Protein AF-A0A7L0S8V2-F1 (afdb_monomer_lite)

Organism: Glaucidium brasilianum (NCBI:txid78217)

Sequence (163 aa):
GPGVMGCTEARRRCDWDSRCSLALNRYMTYCGKLFNGLRCTPECRAVIEDMLAVPKAVLLNDCVCDGLERPICESVKENMARLCFGADMGGNGAGSSGGSDGGLEEYYDEDYEEEPSQKGRDDAEDNAGSEPGFPVQADSAGRPAAAAWALLASILLALLPRL

InterPro domains:
  IPR016017 GDNF/GAS1 [PF02351] (7-81)
  IPR016017 GDNF/GAS1 [SM00907] (7-84)
  IPR039596 Growth arrest-specific protein 1 [PTHR16840] (3-161)

Foldseek 3Di:
DPDFAELVVLVVQLCVDPQSVVLVVQLVVQCVCLLVLNACDPSNLVSVVSLCVPVSSVSNLRGQYDDPCSVSSVSSNVSCCCHVPVCVVDDDPDDDDDDDDDDDDDDDDDDDDDDDDDDDDDDDDDDPDDDDDDDPDDDDDDDPDDDPDDDDDDPPPPPDDDD

Radius of gyration: 32.3 Å; chains: 1; bounding box: 62×57×112 Å

pLDDT: mean 75.12, std 20.96, range [38.31, 98.19]

Secondary structure (DSSP, 8-state):
-PPPPBHHHHHHHHHTSHHHHHHHHHHHHH-HHHHTTS---HHHHHHHHHHHTSHHHHHHHHPBP-STTHHHHHHHHHHHIIIIITTTTS------------------------------------------PPP------PPP------------SS-----

Structure (mmCIF, N/CA/C/O backbone):
data_AF-A0A7L0S8V2-F1
#
_entry.id   AF-A0A7L0S8V2-F1
#
loop_
_atom_site.group_PDB
_atom_site.id
_atom_site.type_symbol
_atom_site.label_atom_id
_atom_site.label_alt_id
_atom_site.label_comp_id
_atom_site.label_asym_id
_atom_site.label_entity_id
_atom_site.label_seq_id
_atom_site.pdbx_PDB_ins_code
_atom_site.Cartn_x
_atom_site.Cartn_y
_atom_site.Cartn_z
_atom_site.occupancy
_atom_site.B_iso_or_equiv
_atom_site.auth_seq_id
_atom_site.auth_comp_id
_atom_site.auth_asym_id
_atom_site.auth_atom_id
_atom_site.pdbx_PDB_model_num
ATOM 1 N N . GLY A 1 1 ? 14.929 -21.955 -8.075 1.00 38.31 1 GLY A N 1
ATOM 2 C CA . GLY A 1 1 ? 13.560 -21.403 -8.040 1.00 38.31 1 GLY A CA 1
ATOM 3 C C . GLY A 1 1 ? 13.642 -19.895 -8.154 1.00 38.31 1 GLY A C 1
ATOM 4 O O . GLY A 1 1 ? 14.701 -19.366 -7.827 1.00 38.31 1 GLY A O 1
ATOM 5 N N . PRO A 1 2 ? 12.603 -19.201 -8.643 1.00 53.84 2 PRO A N 1
ATOM 6 C CA . PRO A 1 2 ? 12.598 -17.745 -8.599 1.00 53.84 2 PRO A CA 1
ATOM 7 C C . PRO A 1 2 ? 12.676 -17.326 -7.127 1.00 53.84 2 PRO A C 1
ATOM 9 O O . PRO A 1 2 ? 11.939 -17.851 -6.294 1.00 53.84 2 PRO A O 1
ATOM 12 N N . GLY A 1 3 ? 13.642 -16.472 -6.793 1.00 64.56 3 GLY A N 1
ATOM 13 C CA . GLY A 1 3 ? 13.795 -15.961 -5.434 1.00 64.56 3 GLY A CA 1
ATOM 14 C C . GLY A 1 3 ? 12.539 -15.203 -5.013 1.00 64.56 3 GLY A C 1
ATOM 15 O O . GLY A 1 3 ? 11.949 -14.485 -5.822 1.00 64.56 3 GLY A O 1
ATOM 16 N N . VAL A 1 4 ? 12.127 -15.377 -3.758 1.00 83.38 4 VAL A N 1
ATOM 17 C CA . VAL A 1 4 ? 11.062 -14.568 -3.153 1.00 83.38 4 VAL A CA 1
ATOM 18 C C . VAL A 1 4 ? 11.439 -13.085 -3.251 1.00 83.38 4 VAL A C 1
ATOM 20 O O . VAL A 1 4 ? 12.581 -12.711 -2.983 1.00 83.38 4 VAL A O 1
ATOM 23 N N . MET A 1 5 ? 10.512 -12.240 -3.706 1.00 92.88 5 MET A N 1
ATOM 24 C CA . MET A 1 5 ? 10.779 -10.814 -3.913 1.00 92.88 5 MET A CA 1
ATOM 25 C C . MET A 1 5 ? 10.735 -10.061 -2.581 1.00 92.88 5 MET A C 1
ATOM 27 O O . MET A 1 5 ? 9.769 -10.189 -1.834 1.00 92.88 5 MET A O 1
ATOM 31 N N . GLY A 1 6 ? 11.754 -9.246 -2.309 1.00 95.50 6 GLY A N 1
ATOM 32 C CA . GLY A 1 6 ? 11.770 -8.331 -1.167 1.00 95.50 6 GLY A CA 1
ATOM 33 C C . GLY A 1 6 ? 10.837 -7.133 -1.361 1.00 95.50 6 GLY A C 1
ATOM 34 O O . GLY A 1 6 ? 10.658 -6.648 -2.483 1.00 95.50 6 GLY A O 1
ATOM 35 N N . CYS A 1 7 ? 10.242 -6.635 -0.278 1.00 96.25 7 CYS A N 1
ATOM 36 C CA . CYS A 1 7 ? 9.313 -5.504 -0.325 1.00 96.25 7 CYS A CA 1
ATOM 37 C C . CYS A 1 7 ? 9.975 -4.202 -0.784 1.00 96.25 7 CYS A C 1
ATOM 39 O O . CYS A 1 7 ? 9.327 -3.383 -1.436 1.00 96.25 7 CYS A O 1
ATOM 41 N N . THR A 1 8 ? 11.273 -4.041 -0.532 1.00 95.50 8 THR A N 1
ATOM 42 C CA . THR A 1 8 ? 12.067 -2.910 -1.026 1.00 95.50 8 THR A CA 1
ATOM 43 C C . THR A 1 8 ? 12.078 -2.866 -2.559 1.00 95.50 8 THR A C 1
ATOM 45 O O . THR A 1 8 ? 11.863 -1.816 -3.166 1.00 95.50 8 THR A O 1
ATOM 48 N N . GLU A 1 9 ? 12.280 -4.016 -3.207 1.00 95.75 9 GLU A N 1
ATOM 49 C CA . GLU A 1 9 ? 12.268 -4.126 -4.671 1.00 95.75 9 GLU A CA 1
ATOM 50 C C . GLU A 1 9 ? 10.849 -4.031 -5.242 1.00 95.75 9 GLU A C 1
ATOM 52 O O . GLU A 1 9 ? 10.636 -3.354 -6.250 1.00 95.75 9 GLU A O 1
ATOM 57 N N . ALA A 1 10 ? 9.863 -4.657 -4.592 1.00 95.94 10 ALA A N 1
ATOM 58 C CA . ALA A 1 10 ? 8.464 -4.544 -4.998 1.00 95.94 10 ALA A CA 1
ATOM 59 C C . ALA A 1 10 ? 7.997 -3.078 -4.998 1.00 95.94 10 ALA A C 1
ATOM 61 O O . ALA A 1 10 ? 7.370 -2.625 -5.960 1.00 95.94 10 ALA A O 1
ATOM 62 N N . ARG A 1 11 ? 8.382 -2.304 -3.973 1.00 95.75 11 ARG A N 1
ATOM 63 C CA . ARG A 1 11 ? 8.071 -0.872 -3.889 1.00 95.75 11 ARG A CA 1
ATOM 64 C C . ARG A 1 11 ? 8.766 -0.059 -4.959 1.00 95.75 11 ARG A C 1
ATOM 66 O O . ARG A 1 11 ? 8.079 0.667 -5.668 1.00 95.75 11 ARG A O 1
ATOM 73 N N . ARG A 1 12 ? 10.060 -0.293 -5.203 1.00 95.69 12 ARG A N 1
ATOM 74 C CA . ARG A 1 12 ? 10.769 0.334 -6.328 1.00 95.69 12 ARG A CA 1
ATOM 75 C C . ARG A 1 12 ? 10.024 0.115 -7.651 1.00 95.69 12 ARG A C 1
ATOM 77 O O . ARG A 1 12 ? 9.830 1.059 -8.409 1.00 95.69 12 ARG A O 1
ATOM 84 N N . ARG A 1 13 ? 9.579 -1.111 -7.943 1.00 96.06 13 ARG A N 1
ATOM 85 C CA . ARG A 1 13 ? 8.836 -1.412 -9.185 1.00 96.06 13 ARG A CA 1
ATOM 86 C C . ARG A 1 13 ? 7.479 -0.720 -9.259 1.00 96.06 13 ARG A C 1
ATOM 88 O O . ARG A 1 13 ? 7.056 -0.360 -10.357 1.00 96.06 13 ARG A O 1
ATOM 95 N N . CYS A 1 14 ? 6.803 -0.575 -8.123 1.00 97.12 14 CYS A N 1
ATOM 96 C CA . CYS A 1 14 ? 5.547 0.155 -8.026 1.00 97.12 14 CYS A CA 1
ATOM 97 C C . CYS A 1 14 ? 5.757 1.656 -8.257 1.00 97.12 14 CYS A C 1
ATOM 99 O O . CYS A 1 14 ? 5.028 2.256 -9.037 1.00 97.12 14 CYS A O 1
ATOM 101 N N . ASP A 1 15 ? 6.801 2.241 -7.672 1.00 96.62 15 ASP A N 1
ATOM 102 C CA . ASP A 1 15 ? 7.106 3.668 -7.811 1.00 96.62 15 ASP A CA 1
ATOM 103 C C . ASP A 1 15 ? 7.415 4.062 -9.265 1.00 96.62 15 ASP A C 1
ATOM 105 O O . ASP A 1 15 ? 7.014 5.132 -9.722 1.00 96.62 15 ASP A O 1
ATOM 109 N N . TRP A 1 16 ? 8.061 3.171 -10.027 1.00 97.38 16 TRP A N 1
ATOM 110 C CA . TRP A 1 16 ? 8.319 3.348 -11.465 1.00 97.38 16 TRP A CA 1
ATOM 111 C C . TRP A 1 16 ? 7.067 3.253 -12.352 1.00 97.38 16 TRP A C 1
ATOM 113 O O . TRP A 1 16 ? 7.134 3.530 -13.550 1.00 97.38 16 TRP A O 1
ATOM 123 N N . ASP A 1 17 ? 5.928 2.839 -11.805 1.00 97.69 17 ASP A N 1
ATOM 124 C CA . ASP A 1 17 ? 4.659 2.733 -12.513 1.00 97.69 17 ASP A CA 1
ATOM 125 C C . ASP A 1 17 ? 3.690 3.806 -12.031 1.00 97.69 17 ASP A C 1
ATOM 127 O O . ASP A 1 17 ? 3.295 3.811 -10.873 1.00 97.69 17 ASP A O 1
ATOM 131 N N . SER A 1 18 ? 3.265 4.709 -12.914 1.00 97.69 18 SER A N 1
ATOM 132 C CA . SER A 1 18 ? 2.415 5.841 -12.520 1.00 97.69 18 SER A CA 1
ATOM 133 C C . SER A 1 18 ? 1.084 5.419 -11.889 1.00 97.69 18 SER A C 1
ATOM 135 O O . SER A 1 18 ? 0.588 6.083 -10.979 1.00 97.69 18 SER A O 1
ATOM 137 N N . ARG A 1 19 ? 0.498 4.308 -12.346 1.00 96.81 19 ARG A N 1
ATOM 138 C CA . ARG A 1 19 ? -0.768 3.800 -11.810 1.00 96.81 19 ARG A CA 1
ATOM 139 C C . ARG A 1 19 ? -0.559 3.153 -10.442 1.00 96.81 19 ARG A C 1
ATOM 141 O O . ARG A 1 19 ? -1.358 3.388 -9.537 1.00 96.81 19 ARG A O 1
ATOM 148 N N . CYS A 1 20 ? 0.507 2.374 -10.281 1.00 97.81 20 CYS A N 1
ATOM 149 C CA . CYS A 1 20 ? 0.849 1.764 -8.999 1.00 97.81 20 CYS A CA 1
ATOM 150 C C . CYS A 1 20 ? 1.268 2.806 -7.960 1.00 97.81 20 CYS A C 1
ATOM 152 O O . CYS A 1 20 ? 0.753 2.781 -6.848 1.00 97.81 20 CYS A O 1
ATOM 154 N N . SER A 1 21 ? 2.125 3.760 -8.322 1.00 97.81 21 SER A N 1
ATOM 155 C CA . SER A 1 21 ? 2.575 4.810 -7.408 1.00 97.81 21 SER A CA 1
ATOM 156 C C . SER A 1 21 ? 1.412 5.674 -6.917 1.00 97.81 21 SER A C 1
ATOM 158 O O . SER A 1 21 ? 1.352 6.004 -5.733 1.00 97.81 21 SER A O 1
ATOM 160 N N . LEU A 1 22 ? 0.425 5.979 -7.768 1.00 98.00 22 LEU A N 1
ATOM 161 C CA . LEU A 1 22 ? -0.804 6.656 -7.343 1.00 98.00 22 LEU A CA 1
ATOM 162 C C . LEU A 1 22 ? -1.619 5.811 -6.349 1.00 98.00 22 LEU A C 1
ATOM 164 O O . LEU A 1 22 ? -2.074 6.334 -5.329 1.00 98.00 22 LEU A O 1
ATOM 168 N N . ALA A 1 23 ? -1.798 4.518 -6.628 1.00 97.19 23 ALA A N 1
ATOM 169 C CA . ALA A 1 23 ? -2.502 3.602 -5.730 1.00 97.19 23 ALA A CA 1
ATOM 170 C C . ALA A 1 23 ? -1.785 3.480 -4.373 1.00 97.19 23 ALA A C 1
ATOM 172 O O . ALA A 1 23 ? -2.423 3.580 -3.325 1.00 97.19 23 ALA A O 1
ATOM 173 N N . LEU A 1 24 ? -0.454 3.384 -4.385 1.00 97.25 24 LEU A N 1
ATOM 174 C CA . LEU A 1 24 ? 0.377 3.330 -3.187 1.00 97.25 24 LEU A CA 1
ATOM 175 C C . LEU A 1 24 ? 0.295 4.626 -2.368 1.00 97.25 24 LEU A C 1
ATOM 177 O O . LEU A 1 24 ? 0.163 4.575 -1.149 1.00 97.25 24 LEU A O 1
ATOM 181 N N . ASN A 1 25 ? 0.289 5.796 -3.011 1.00 97.88 25 ASN A N 1
ATOM 182 C CA . ASN A 1 25 ? 0.094 7.072 -2.312 1.00 97.88 25 ASN A CA 1
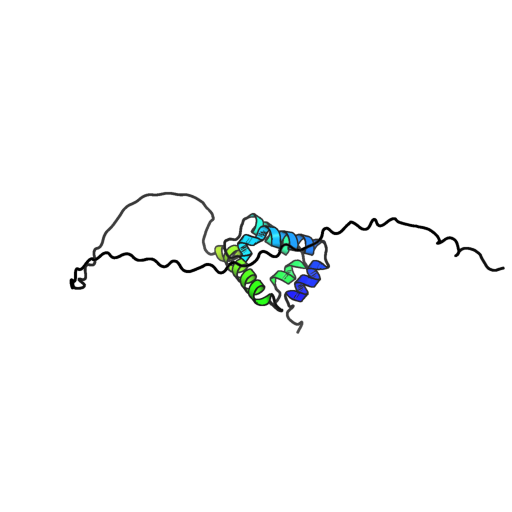ATOM 183 C C . ASN A 1 25 ? -1.281 7.157 -1.631 1.00 97.88 25 ASN A C 1
ATOM 185 O O . ASN A 1 25 ? -1.390 7.615 -0.488 1.00 97.88 25 ASN A O 1
ATOM 189 N N . ARG A 1 26 ? -2.339 6.675 -2.298 1.00 98.12 26 ARG A N 1
ATOM 190 C CA . ARG A 1 26 ? -3.676 6.575 -1.692 1.00 98.12 26 ARG A CA 1
ATOM 191 C C . ARG A 1 26 ? -3.653 5.627 -0.497 1.00 98.12 26 ARG A C 1
ATOM 193 O O . ARG A 1 26 ? -4.180 5.981 0.553 1.00 98.12 26 ARG A O 1
ATOM 200 N N . TYR A 1 27 ? -2.997 4.476 -0.621 1.00 97.56 27 TYR A N 1
ATOM 201 C CA . TYR A 1 27 ? -2.841 3.526 0.479 1.00 97.56 27 TYR A CA 1
ATOM 202 C C . TYR A 1 27 ? -2.184 4.183 1.695 1.00 97.56 27 TYR A C 1
ATOM 204 O O . TYR A 1 27 ? -2.753 4.151 2.784 1.00 97.56 27 TYR A O 1
ATOM 212 N N . MET A 1 28 ? -1.070 4.895 1.503 1.00 96.31 28 MET A N 1
ATOM 213 C CA . MET A 1 28 ? -0.392 5.591 2.602 1.00 96.31 28 MET A CA 1
ATOM 214 C C . MET A 1 28 ? -1.265 6.672 3.261 1.00 96.31 28 MET A C 1
ATOM 216 O O . MET A 1 28 ? -1.192 6.877 4.471 1.00 96.31 28 MET A O 1
ATOM 220 N N . THR A 1 29 ? -2.125 7.329 2.478 1.00 98.06 29 THR A N 1
ATOM 221 C CA . THR A 1 29 ? -3.011 8.408 2.944 1.00 98.06 29 THR A CA 1
ATOM 222 C C . THR A 1 29 ? -4.206 7.880 3.742 1.00 98.06 29 THR A C 1
ATOM 224 O O . THR A 1 29 ? -4.499 8.370 4.831 1.00 98.06 29 THR A O 1
ATOM 227 N N . TYR A 1 30 ? -4.912 6.876 3.217 1.00 98.12 30 TYR A N 1
ATOM 228 C CA . TYR A 1 30 ? -6.173 6.402 3.796 1.00 98.12 30 TYR A CA 1
ATOM 229 C C . TYR A 1 30 ? -5.983 5.304 4.850 1.00 98.12 30 TYR A C 1
ATOM 231 O O . TYR A 1 30 ? -6.828 5.151 5.733 1.00 98.12 30 TYR A O 1
ATOM 239 N N . CYS A 1 31 ? -4.865 4.574 4.819 1.00 98.00 31 CYS A N 1
ATOM 240 C CA . CYS A 1 31 ? -4.601 3.463 5.735 1.00 98.00 31 CYS A CA 1
ATOM 241 C C . CYS A 1 31 ? -3.722 3.824 6.941 1.00 98.00 31 CYS A C 1
ATOM 243 O O . CYS A 1 31 ? -3.325 2.936 7.690 1.00 98.00 31 CYS A O 1
ATOM 245 N N . GLY A 1 32 ? -3.482 5.107 7.234 1.00 97.12 32 GLY A N 1
ATOM 246 C CA . GLY A 1 32 ? -2.677 5.509 8.399 1.00 97.12 32 GLY A CA 1
ATOM 247 C C . GLY A 1 32 ? -3.161 4.913 9.734 1.00 97.12 32 GLY A C 1
ATOM 248 O O . GLY A 1 32 ? -2.357 4.488 10.561 1.00 97.12 32 GLY A O 1
ATOM 249 N N . LYS A 1 33 ? -4.481 4.786 9.940 1.00 97.06 33 LYS A N 1
ATOM 250 C CA . LYS A 1 33 ? -5.051 4.129 11.138 1.00 97.06 33 LYS A CA 1
ATOM 251 C C . LYS A 1 33 ? -4.770 2.625 11.188 1.00 97.06 33 LYS A C 1
ATOM 253 O O . LYS A 1 33 ? -4.636 2.079 12.280 1.00 97.06 33 LYS A O 1
ATOM 258 N N . LEU A 1 34 ? -4.675 1.975 10.029 1.00 97.44 34 LEU A N 1
ATOM 259 C CA . LEU A 1 34 ? -4.306 0.568 9.918 1.00 97.44 34 LEU A CA 1
ATOM 260 C C . LEU A 1 34 ? -2.837 0.370 10.297 1.00 97.44 34 LEU A C 1
ATOM 262 O O . LEU A 1 34 ? -2.530 -0.539 11.057 1.00 97.44 34 LEU A O 1
ATOM 266 N N . PHE A 1 35 ? -1.942 1.240 9.821 1.00 96.81 35 PHE A N 1
ATOM 267 C CA . PHE A 1 35 ? -0.502 1.128 10.093 1.00 96.81 35 PHE A CA 1
ATOM 268 C C . PHE A 1 35 ? -0.177 1.227 11.581 1.00 96.81 35 PHE A C 1
ATOM 270 O O . PHE A 1 35 ? 0.709 0.535 12.065 1.00 96.81 35 PHE A O 1
ATOM 277 N N . ASN A 1 36 ? -0.943 2.042 12.306 1.00 96.06 36 ASN A N 1
ATOM 278 C CA . ASN A 1 36 ? -0.842 2.187 13.757 1.00 96.06 36 ASN A CA 1
ATOM 279 C C . ASN A 1 36 ? -1.608 1.097 14.536 1.00 96.06 36 ASN A C 1
ATOM 281 O O . ASN A 1 36 ? -1.732 1.190 15.752 1.00 96.06 36 ASN A O 1
ATOM 285 N N . GLY A 1 37 ? -2.178 0.096 13.857 1.00 95.62 37 GLY A N 1
ATOM 286 C CA . GLY A 1 37 ? -2.873 -1.026 14.492 1.00 95.62 37 GLY A CA 1
ATOM 287 C C . GLY A 1 37 ? -4.236 -0.700 15.109 1.00 95.62 37 GLY A C 1
ATOM 288 O O . GLY A 1 37 ? -4.756 -1.513 15.875 1.00 95.62 37 GLY A O 1
ATOM 289 N N . LEU A 1 38 ? -4.839 0.449 14.774 1.00 96.44 38 LEU A N 1
ATOM 290 C CA . LEU A 1 38 ? -6.090 0.911 15.387 1.00 96.44 38 LEU A CA 1
ATOM 291 C C . LEU A 1 38 ? -7.325 0.225 14.792 1.00 96.44 38 LEU A C 1
ATOM 293 O O . LEU A 1 38 ? -8.120 -0.362 15.518 1.00 96.44 38 LEU A O 1
ATOM 297 N N . ARG A 1 39 ? -7.534 0.352 13.474 1.00 95.38 39 ARG A N 1
ATOM 298 C CA . ARG A 1 39 ? -8.676 -0.243 12.752 1.00 95.38 39 ARG A CA 1
ATOM 299 C C . ARG A 1 39 ? -8.501 -0.173 11.239 1.00 95.38 39 ARG A C 1
ATOM 301 O O . ARG A 1 39 ? -7.883 0.763 10.732 1.00 95.38 39 ARG A O 1
ATOM 308 N N . CYS A 1 40 ? -9.146 -1.094 10.527 1.00 97.25 40 CYS A N 1
ATOM 309 C CA . CYS A 1 40 ? -9.334 -1.014 9.081 1.00 97.25 40 CYS A CA 1
ATOM 310 C C . CYS A 1 40 ? -10.586 -0.177 8.779 1.00 97.25 40 CYS A C 1
ATOM 312 O O . CYS A 1 40 ? -11.705 -0.600 9.072 1.00 97.25 40 CYS A O 1
ATOM 314 N N . THR A 1 41 ? -10.417 1.045 8.268 1.00 97.00 41 THR A N 1
ATOM 315 C CA . THR A 1 41 ? -11.566 1.902 7.926 1.00 97.00 41 THR A CA 1
ATOM 316 C C . THR A 1 41 ? -12.199 1.469 6.600 1.00 97.00 41 THR A C 1
ATOM 318 O O . THR A 1 41 ? -11.513 0.840 5.790 1.00 97.00 41 THR A O 1
ATOM 321 N N . PRO A 1 42 ? -13.475 1.810 6.338 1.00 96.50 42 PRO A N 1
ATOM 322 C CA . PRO A 1 42 ? -14.096 1.552 5.038 1.00 96.50 42 PRO A CA 1
ATOM 323 C C . PRO A 1 42 ? -13.304 2.161 3.873 1.00 96.50 42 PRO A C 1
ATOM 325 O O . PRO A 1 42 ? -13.128 1.517 2.845 1.00 96.50 42 PRO A O 1
ATOM 328 N N . GLU A 1 43 ? -12.751 3.364 4.058 1.00 97.50 43 GLU A N 1
ATOM 329 C CA . GLU A 1 43 ? -11.938 4.042 3.042 1.00 97.50 43 GLU A CA 1
ATOM 330 C C . GLU A 1 43 ? -10.621 3.301 2.794 1.00 97.50 43 GLU A C 1
ATOM 332 O O . GLU A 1 43 ? -10.229 3.105 1.648 1.00 97.50 43 GLU A O 1
ATOM 337 N N . CYS A 1 44 ? -9.948 2.844 3.856 1.00 98.19 44 CYS A N 1
ATOM 338 C CA . CYS A 1 44 ? -8.736 2.041 3.716 1.00 98.19 44 CYS A CA 1
ATOM 339 C C . CYS A 1 44 ? -9.021 0.705 3.012 1.00 98.19 44 CYS A C 1
ATOM 341 O O . CYS A 1 44 ? -8.259 0.307 2.135 1.00 98.19 44 CYS A O 1
ATOM 343 N N . ARG A 1 45 ? -10.137 0.041 3.341 1.00 96.81 45 ARG A N 1
ATOM 344 C CA . ARG A 1 45 ? -10.551 -1.216 2.700 1.00 96.81 45 ARG A CA 1
ATOM 345 C C . ARG A 1 45 ? -10.764 -1.041 1.196 1.00 96.81 45 ARG A C 1
ATOM 347 O O . ARG A 1 45 ? -10.183 -1.795 0.424 1.00 96.81 45 ARG A O 1
ATOM 354 N N . ALA A 1 46 ? -11.489 0.001 0.790 1.00 97.00 46 ALA A N 1
ATOM 355 C CA . ALA A 1 46 ? -11.683 0.325 -0.624 1.00 97.00 46 ALA A CA 1
ATOM 356 C C . ALA A 1 46 ? -10.346 0.573 -1.349 1.00 97.00 46 ALA A C 1
ATOM 358 O O . ALA A 1 46 ? -10.138 0.114 -2.467 1.00 97.00 46 ALA A O 1
ATOM 359 N N . VAL A 1 47 ? -9.393 1.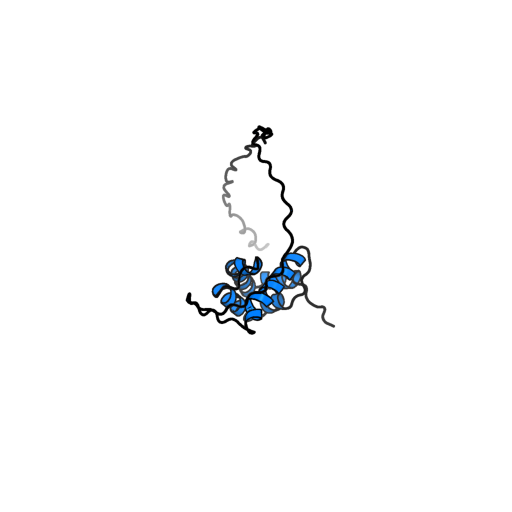247 -0.697 1.00 97.50 47 VAL A N 1
ATOM 360 C CA . VAL A 1 47 ? -8.063 1.481 -1.280 1.00 97.50 47 VAL A CA 1
ATOM 361 C C . VAL A 1 47 ? -7.227 0.199 -1.381 1.00 97.50 47 VAL A C 1
ATOM 363 O O . VAL A 1 47 ? -6.450 0.053 -2.324 1.00 97.50 47 VAL A O 1
ATOM 366 N N . ILE A 1 48 ? -7.371 -0.741 -0.444 1.00 96.31 48 ILE A N 1
ATOM 367 C CA . ILE A 1 48 ? -6.733 -2.063 -0.533 1.00 96.31 48 ILE A CA 1
ATOM 368 C C . ILE A 1 48 ? -7.292 -2.840 -1.731 1.00 96.31 48 ILE A C 1
ATOM 370 O O . ILE A 1 48 ? -6.517 -3.402 -2.502 1.00 96.31 48 ILE A O 1
ATOM 374 N N . GLU A 1 49 ? -8.609 -2.827 -1.935 1.00 95.62 49 GLU A N 1
ATOM 375 C CA . GLU A 1 49 ? -9.250 -3.441 -3.106 1.00 95.62 49 GLU A CA 1
ATOM 376 C C . GLU A 1 49 ? -8.753 -2.810 -4.420 1.00 95.62 49 GLU A C 1
ATOM 378 O O . GLU A 1 49 ? -8.345 -3.530 -5.336 1.00 95.62 49 GLU A O 1
ATOM 383 N N . ASP A 1 50 ? -8.678 -1.474 -4.482 1.00 95.50 50 ASP A N 1
ATOM 384 C CA . ASP A 1 50 ? -8.110 -0.737 -5.620 1.00 95.50 50 ASP A CA 1
ATOM 385 C C . ASP A 1 50 ? -6.654 -1.153 -5.903 1.00 95.50 50 ASP A C 1
ATOM 387 O O . ASP A 1 50 ? -6.265 -1.348 -7.059 1.00 95.50 50 ASP A O 1
ATOM 391 N N . MET A 1 51 ? -5.831 -1.297 -4.856 1.00 95.00 51 MET A N 1
ATOM 392 C CA . MET A 1 51 ? -4.439 -1.744 -4.972 1.00 95.00 51 MET A CA 1
ATOM 393 C C . MET A 1 51 ? -4.353 -3.162 -5.544 1.00 95.00 51 MET A C 1
ATOM 395 O O . MET A 1 51 ? -3.557 -3.403 -6.449 1.00 95.00 51 MET A O 1
ATOM 399 N N . LEU A 1 52 ? -5.189 -4.093 -5.082 1.00 93.75 52 LEU A N 1
ATOM 400 C CA . LEU A 1 52 ? -5.186 -5.477 -5.572 1.00 93.75 52 LEU A CA 1
ATOM 401 C C . LEU A 1 52 ? -5.596 -5.589 -7.052 1.00 93.75 52 LEU A C 1
ATOM 403 O O . LEU A 1 52 ? -5.188 -6.527 -7.735 1.00 93.75 52 LEU A O 1
ATOM 407 N N . ALA A 1 53 ? -6.316 -4.601 -7.592 1.00 95.38 53 ALA A N 1
ATOM 408 C CA . ALA A 1 53 ? -6.618 -4.504 -9.021 1.00 95.38 53 ALA A CA 1
ATOM 409 C C . ALA A 1 53 ? -5.445 -3.973 -9.881 1.00 95.38 53 ALA A C 1
ATOM 411 O O . ALA A 1 53 ? -5.540 -3.924 -11.117 1.00 95.38 53 ALA A O 1
ATOM 412 N N . VAL A 1 54 ? -4.334 -3.545 -9.267 1.00 95.81 54 VAL A N 1
ATOM 413 C CA . VAL A 1 54 ? -3.122 -3.073 -9.955 1.00 95.81 54 VAL A CA 1
ATOM 414 C C . VAL A 1 54 ? -2.043 -4.167 -9.908 1.00 95.81 54 VAL A C 1
ATOM 416 O O . VAL A 1 54 ? -1.474 -4.414 -8.846 1.00 95.81 54 VAL A O 1
ATOM 419 N N . PRO A 1 55 ? -1.655 -4.784 -11.046 1.00 93.69 55 PRO A N 1
ATOM 420 C CA . PRO A 1 55 ? -0.759 -5.950 -11.049 1.00 93.69 55 PRO A CA 1
ATOM 421 C C . PRO A 1 55 ? 0.578 -5.751 -10.320 1.00 93.69 55 PRO A C 1
ATOM 423 O O . PRO A 1 55 ? 1.071 -6.660 -9.660 1.00 93.69 55 PRO A O 1
ATOM 426 N N . LYS A 1 56 ? 1.171 -4.553 -10.410 1.00 93.56 56 LYS A N 1
ATOM 427 C CA . LYS A 1 56 ? 2.429 -4.236 -9.713 1.00 93.56 56 LYS A CA 1
ATOM 428 C C . LYS A 1 56 ? 2.253 -4.026 -8.207 1.00 93.56 56 LYS A C 1
ATOM 430 O O . LYS A 1 56 ? 3.208 -4.249 -7.472 1.00 93.56 56 LYS A O 1
ATOM 435 N N . ALA A 1 57 ? 1.066 -3.635 -7.748 1.00 94.12 57 ALA A N 1
ATOM 436 C CA . ALA A 1 57 ? 0.782 -3.464 -6.327 1.00 94.12 57 ALA A CA 1
ATOM 437 C C . ALA A 1 57 ? 0.508 -4.807 -5.636 1.00 94.12 57 ALA A C 1
ATOM 439 O O . ALA A 1 57 ? 0.845 -4.955 -4.468 1.00 94.12 57 ALA A O 1
ATOM 440 N N . VAL A 1 58 ? 0.014 -5.823 -6.354 1.00 93.31 58 VAL A N 1
ATOM 441 C CA . VAL A 1 58 ? -0.111 -7.193 -5.813 1.00 93.31 58 VAL A CA 1
ATOM 442 C C . VAL A 1 58 ? 1.245 -7.724 -5.323 1.00 93.31 58 VAL A C 1
ATOM 444 O O . VAL A 1 58 ? 1.324 -8.366 -4.281 1.00 93.31 58 VAL A O 1
ATOM 447 N N . LEU A 1 59 ? 2.346 -7.358 -5.989 1.00 93.50 59 LEU A N 1
ATOM 448 C CA . LEU A 1 59 ? 3.697 -7.724 -5.544 1.00 93.50 59 LEU A CA 1
ATOM 449 C C . LEU A 1 59 ? 4.054 -7.153 -4.160 1.00 93.50 59 LEU A C 1
ATOM 451 O O . LEU A 1 59 ? 4.851 -7.756 -3.447 1.00 93.50 59 LEU A O 1
ATOM 455 N N . LEU A 1 60 ? 3.477 -6.012 -3.764 1.00 94.00 60 LEU A N 1
ATOM 456 C CA . LEU A 1 60 ? 3.657 -5.436 -2.424 1.00 94.00 60 LEU A CA 1
ATOM 457 C C . LEU A 1 60 ? 2.923 -6.240 -1.347 1.00 94.00 60 LEU A C 1
ATOM 459 O O . LEU A 1 60 ? 3.362 -6.282 -0.198 1.00 94.00 60 LEU A O 1
ATOM 463 N N . ASN A 1 61 ? 1.821 -6.895 -1.709 1.00 90.12 61 ASN A N 1
ATOM 464 C CA . ASN A 1 61 ? 1.101 -7.769 -0.795 1.00 90.12 61 ASN A CA 1
ATOM 465 C C . ASN A 1 61 ? 1.933 -9.025 -0.477 1.00 90.12 61 ASN A C 1
ATOM 467 O O . ASN A 1 61 ? 2.116 -9.371 0.693 1.00 90.12 61 ASN A O 1
ATOM 471 N N . ASP A 1 62 ? 2.549 -9.620 -1.501 1.00 91.31 62 ASP A N 1
ATOM 472 C CA . ASP A 1 62 ? 3.183 -10.945 -1.412 1.00 91.31 62 ASP A CA 1
ATOM 473 C C . ASP A 1 62 ? 4.688 -10.910 -1.096 1.00 91.31 62 ASP A C 1
ATOM 475 O O . ASP A 1 62 ? 5.307 -11.944 -0.846 1.00 91.31 62 ASP A O 1
ATOM 479 N N . CYS A 1 63 ? 5.309 -9.729 -1.107 1.00 95.12 63 CYS A N 1
ATOM 480 C CA . CYS A 1 63 ? 6.744 -9.589 -0.869 1.00 95.12 63 CYS A CA 1
ATOM 481 C C . CYS A 1 63 ? 7.188 -10.029 0.540 1.00 95.12 63 CYS A C 1
ATOM 483 O O . CYS A 1 63 ? 6.417 -10.019 1.499 1.00 95.12 63 CYS A O 1
ATOM 485 N N . VAL A 1 64 ? 8.468 -10.350 0.707 1.00 96.06 64 VAL A N 1
ATOM 486 C CA . VAL A 1 64 ? 9.074 -10.573 2.027 1.00 96.06 64 VAL A CA 1
ATOM 487 C C . VAL A 1 64 ? 9.608 -9.248 2.562 1.00 96.06 64 VAL A C 1
ATOM 489 O O . VAL A 1 64 ? 10.340 -8.550 1.861 1.00 96.06 64 VAL A O 1
ATOM 492 N N . CYS A 1 65 ? 9.242 -8.888 3.794 1.00 96.50 65 CYS A N 1
ATOM 493 C CA . CYS A 1 65 ? 9.732 -7.665 4.424 1.00 96.50 65 CYS A CA 1
ATOM 494 C C . CYS A 1 65 ? 11.258 -7.718 4.588 1.00 96.50 65 CYS A C 1
ATOM 496 O O . CYS A 1 65 ? 11.799 -8.617 5.231 1.00 96.50 65 CYS A O 1
ATOM 498 N N . ASP A 1 66 ? 11.948 -6.745 4.002 1.00 95.50 66 ASP A N 1
ATOM 499 C CA . ASP A 1 66 ? 13.403 -6.646 3.954 1.00 95.50 66 ASP A CA 1
ATOM 500 C C . ASP A 1 66 ? 13.868 -5.194 4.159 1.00 95.50 66 ASP A C 1
ATOM 502 O O . ASP A 1 66 ? 13.064 -4.265 4.244 1.00 95.50 66 ASP A O 1
ATOM 506 N N . GLY A 1 67 ? 15.183 -5.000 4.279 1.00 94.12 67 GLY A N 1
ATOM 507 C CA . GLY A 1 67 ? 15.779 -3.676 4.464 1.00 94.12 67 GLY A CA 1
ATOM 508 C C . GLY A 1 67 ? 15.553 -3.071 5.856 1.00 94.12 67 GLY A C 1
ATOM 509 O O . GLY A 1 67 ? 15.271 -3.769 6.829 1.00 94.12 67 GLY A O 1
ATOM 510 N N . LEU A 1 68 ? 15.722 -1.748 5.950 1.00 93.50 68 LEU A N 1
ATOM 511 C CA . LEU A 1 68 ? 15.642 -0.993 7.210 1.00 93.50 68 LEU A CA 1
ATOM 512 C C . LEU A 1 68 ? 14.210 -0.865 7.742 1.00 93.50 68 LEU A C 1
ATOM 514 O O . LEU A 1 68 ? 13.996 -0.768 8.946 1.00 93.50 68 LEU A O 1
ATOM 518 N N . GLU A 1 69 ? 13.223 -0.890 6.851 1.00 91.19 69 GLU A N 1
ATOM 519 C CA . GLU A 1 69 ? 11.806 -0.743 7.197 1.00 91.19 69 GLU A CA 1
ATOM 520 C C . GLU A 1 69 ? 11.144 -2.076 7.554 1.00 91.19 69 GLU A C 1
ATOM 522 O O . GLU A 1 69 ? 9.933 -2.123 7.767 1.00 91.19 69 GLU A O 1
ATOM 527 N N . ARG A 1 70 ? 11.921 -3.163 7.644 1.00 94.50 70 ARG A N 1
ATOM 528 C CA . ARG A 1 70 ? 11.415 -4.507 7.928 1.00 94.50 70 ARG A CA 1
ATOM 529 C C . ARG A 1 70 ? 10.483 -4.566 9.153 1.00 94.50 70 ARG A C 1
ATOM 531 O O . ARG A 1 70 ? 9.393 -5.106 8.979 1.00 94.50 70 ARG A O 1
ATOM 538 N N . PRO A 1 71 ? 10.803 -3.975 10.325 1.00 95.44 71 PRO A N 1
ATOM 539 C CA . PRO A 1 71 ? 9.897 -4.023 11.480 1.00 95.44 71 PRO A CA 1
ATOM 540 C C . PRO A 1 71 ? 8.546 -3.340 11.221 1.00 95.44 71 PRO A C 1
ATOM 542 O O . PRO A 1 71 ? 7.498 -3.829 11.635 1.00 95.44 71 PRO A O 1
ATOM 545 N N . ILE A 1 72 ? 8.560 -2.218 10.496 1.00 93.69 72 ILE A N 1
ATOM 546 C CA . ILE A 1 72 ? 7.346 -1.471 10.144 1.00 93.69 72 ILE A CA 1
ATOM 547 C C . ILE A 1 72 ? 6.533 -2.265 9.116 1.00 93.69 72 ILE A C 1
ATOM 549 O O . ILE A 1 72 ? 5.322 -2.396 9.257 1.00 93.69 72 ILE A O 1
ATOM 553 N N . CYS A 1 73 ? 7.195 -2.830 8.106 1.00 96.00 73 CYS A N 1
ATOM 554 C CA . CYS A 1 73 ? 6.571 -3.673 7.090 1.00 96.00 73 CYS A CA 1
ATOM 555 C C . CYS A 1 73 ? 5.865 -4.884 7.713 1.00 96.00 73 CYS A C 1
ATOM 557 O O . CYS A 1 73 ? 4.705 -5.138 7.394 1.00 96.00 73 CYS A O 1
ATOM 559 N N . GLU A 1 74 ? 6.536 -5.600 8.620 1.00 96.12 74 GLU A N 1
ATOM 560 C CA . GLU A 1 74 ? 5.971 -6.767 9.307 1.00 96.12 74 GLU A CA 1
ATOM 561 C C . GLU A 1 74 ? 4.735 -6.371 10.131 1.00 96.12 74 GLU A C 1
ATOM 563 O O . GLU A 1 74 ? 3.678 -6.980 9.969 1.00 96.12 74 GLU A O 1
ATOM 568 N N . SER A 1 75 ? 4.823 -5.282 10.906 1.00 96.44 75 SER A N 1
ATOM 569 C CA . SER A 1 75 ? 3.692 -4.739 11.674 1.00 96.44 75 SER A CA 1
ATOM 570 C C . SER A 1 75 ? 2.507 -4.344 10.787 1.00 96.44 75 SER A C 1
ATOM 572 O O . SER A 1 75 ? 1.362 -4.691 11.072 1.00 96.44 75 SER A O 1
ATOM 574 N N . VAL A 1 76 ? 2.753 -3.660 9.665 1.00 96.06 76 VAL A N 1
ATOM 575 C CA . VAL A 1 76 ? 1.692 -3.279 8.720 1.00 96.06 76 VAL A CA 1
ATOM 576 C C . VAL A 1 76 ? 1.031 -4.512 8.104 1.00 96.06 76 VAL A C 1
ATOM 578 O O . VAL A 1 76 ? -0.197 -4.545 8.005 1.00 96.06 76 VAL A O 1
ATOM 581 N N . LYS A 1 77 ? 1.806 -5.539 7.730 1.00 94.88 77 LYS A N 1
ATOM 582 C CA . LYS A 1 77 ? 1.259 -6.795 7.193 1.00 94.88 77 LYS A CA 1
ATOM 583 C C . LYS A 1 77 ? 0.401 -7.528 8.219 1.00 94.88 77 LYS A C 1
ATOM 585 O O . LYS A 1 77 ? -0.702 -7.956 7.882 1.00 94.88 77 LYS A O 1
ATOM 590 N N . GLU A 1 78 ? 0.861 -7.619 9.463 1.00 95.00 78 GLU A N 1
ATOM 591 C CA . GLU A 1 78 ? 0.096 -8.225 10.556 1.00 95.00 78 GLU A CA 1
ATOM 592 C C . GLU A 1 78 ? -1.195 -7.447 10.842 1.00 95.00 78 GLU A C 1
ATOM 594 O O . GLU A 1 78 ? -2.280 -8.028 10.906 1.00 95.00 78 GLU A O 1
ATOM 599 N N . ASN A 1 79 ? -1.109 -6.119 10.941 1.00 96.19 79 ASN A N 1
ATOM 600 C CA . ASN A 1 79 ? -2.268 -5.255 11.142 1.00 96.19 79 ASN A CA 1
ATOM 601 C C . ASN A 1 79 ? -3.285 -5.402 10.012 1.00 96.19 79 ASN A C 1
ATOM 603 O O . ASN A 1 79 ? -4.481 -5.501 10.280 1.00 96.19 79 ASN A O 1
ATOM 607 N N . MET A 1 80 ? -2.832 -5.450 8.759 1.00 94.62 80 MET A N 1
ATOM 608 C CA . MET A 1 80 ? -3.697 -5.672 7.603 1.00 94.62 80 MET A CA 1
ATOM 609 C C . MET A 1 80 ? -4.413 -7.024 7.691 1.00 94.62 80 MET A C 1
ATOM 611 O O . MET A 1 80 ? -5.638 -7.065 7.574 1.00 94.62 80 MET A O 1
ATOM 615 N N . ALA A 1 81 ? -3.678 -8.103 7.978 1.00 93.56 81 ALA A N 1
ATOM 616 C CA . ALA A 1 81 ? -4.250 -9.432 8.163 1.00 93.56 81 ALA A CA 1
ATOM 617 C C . ALA A 1 81 ? -5.301 -9.444 9.282 1.00 93.56 81 ALA A C 1
ATOM 619 O O . ALA A 1 81 ? -6.430 -9.862 9.055 1.00 93.56 81 ALA A O 1
ATOM 620 N N . ARG A 1 82 ? -4.976 -8.913 10.464 1.00 94.81 82 ARG A N 1
ATOM 621 C CA . ARG A 1 82 ? -5.855 -8.941 11.641 1.00 94.81 82 ARG A CA 1
ATOM 622 C C . ARG A 1 82 ? -7.072 -8.022 11.518 1.00 94.81 82 ARG A C 1
ATOM 624 O O . ARG A 1 82 ? -8.171 -8.414 11.889 1.00 94.81 82 ARG A O 1
ATOM 631 N N . LEU A 1 83 ? -6.884 -6.792 11.041 1.00 95.31 83 LEU A N 1
ATOM 632 C CA . LEU A 1 83 ? -7.908 -5.741 11.096 1.00 95.31 83 LEU A CA 1
ATOM 633 C C . LEU A 1 83 ? -8.776 -5.671 9.839 1.00 95.31 83 LEU A C 1
ATOM 635 O O . LEU A 1 83 ? -9.925 -5.237 9.932 1.00 95.31 83 LEU A O 1
ATOM 639 N N . CYS A 1 84 ? -8.239 -6.027 8.670 1.00 93.25 84 CYS A N 1
ATOM 640 C CA . CYS A 1 84 ? -9.005 -5.998 7.425 1.00 93.25 84 CYS A CA 1
ATOM 641 C C . CYS A 1 84 ? -9.590 -7.370 7.070 1.00 93.25 84 CYS A C 1
ATOM 643 O O . CYS A 1 84 ? -10.713 -7.395 6.577 1.00 93.25 84 CYS A O 1
ATOM 645 N N . PHE A 1 85 ? -8.886 -8.472 7.359 1.00 87.62 85 PHE A N 1
ATOM 646 C CA . PHE A 1 85 ? -9.283 -9.832 6.946 1.00 87.62 85 PHE A CA 1
ATOM 647 C C . PHE A 1 85 ? -9.556 -10.790 8.125 1.00 87.62 85 PHE A C 1
ATOM 649 O O . PHE A 1 85 ? -10.195 -11.823 7.973 1.00 87.62 85 PHE A O 1
ATOM 656 N N . GLY A 1 86 ? -9.111 -10.452 9.338 1.00 69.06 86 GLY A N 1
ATOM 657 C CA . GLY A 1 86 ? -9.283 -11.282 10.537 1.00 69.06 86 GLY A CA 1
ATOM 658 C C . GLY A 1 86 ? -10.678 -11.213 11.167 1.00 69.06 86 GLY A C 1
ATOM 659 O O . GLY A 1 86 ? -10.967 -11.980 12.080 1.00 69.06 86 GLY A O 1
ATOM 660 N N . ALA A 1 87 ? -11.548 -10.319 10.685 1.00 58.12 87 ALA A N 1
ATOM 661 C CA . ALA A 1 87 ? -12.920 -10.151 11.173 1.00 58.12 87 ALA A CA 1
ATOM 662 C C . ALA A 1 87 ? -13.950 -11.020 10.426 1.00 58.12 87 ALA A C 1
ATOM 664 O O . ALA A 1 87 ? -15.102 -11.108 10.855 1.00 58.12 87 ALA A O 1
ATOM 665 N N . ASP A 1 88 ? -13.540 -11.721 9.364 1.00 53.78 88 ASP A N 1
ATOM 666 C CA . ASP A 1 88 ? -14.420 -12.631 8.617 1.00 53.78 88 ASP A CA 1
ATOM 667 C C . ASP A 1 88 ? -14.759 -13.910 9.423 1.00 53.78 88 ASP A C 1
ATOM 669 O O . ASP A 1 88 ? -15.594 -14.711 9.009 1.00 53.78 88 ASP A O 1
ATOM 673 N N . MET A 1 89 ? -14.170 -14.069 10.618 1.00 53.38 89 MET A N 1
ATOM 674 C CA . MET A 1 89 ? -14.522 -15.078 11.630 1.00 53.38 89 MET A CA 1
ATOM 675 C C . MET A 1 89 ? -15.279 -14.499 12.843 1.00 53.38 89 MET A C 1
ATOM 677 O O . MET A 1 89 ? -15.352 -15.145 13.886 1.00 53.38 89 MET A O 1
ATOM 681 N N . GLY A 1 90 ? -15.871 -13.305 12.725 1.00 51.28 90 GLY A N 1
ATOM 682 C CA . GLY A 1 90 ? -16.860 -12.814 13.688 1.00 51.28 90 GLY A CA 1
ATOM 683 C C . GLY A 1 90 ? -16.768 -11.320 13.967 1.00 51.28 90 GLY A C 1
ATOM 684 O O . GLY A 1 90 ? -15.926 -10.879 14.743 1.00 51.28 90 GLY A O 1
ATOM 685 N N . GLY A 1 91 ? -17.697 -10.537 13.418 1.00 46.28 91 GLY A N 1
ATOM 686 C CA . GLY A 1 91 ? -17.934 -9.188 13.928 1.00 46.28 91 GLY A CA 1
ATOM 687 C C . GLY A 1 91 ? -18.482 -8.217 12.906 1.00 46.28 91 GLY A C 1
ATOM 688 O O . GLY A 1 91 ? -17.791 -7.299 12.474 1.00 46.28 91 GLY A O 1
ATOM 689 N N . ASN A 1 92 ? -19.754 -8.397 12.565 1.00 46.31 92 ASN A N 1
ATOM 690 C CA . ASN A 1 92 ? -20.572 -7.389 11.909 1.00 46.31 92 ASN A CA 1
ATOM 691 C C . ASN A 1 92 ? -20.399 -6.030 12.605 1.00 46.31 92 ASN A C 1
ATOM 693 O O . ASN A 1 92 ? -20.733 -5.888 13.780 1.00 46.31 92 ASN A O 1
ATOM 697 N N . GLY A 1 93 ? -19.953 -5.018 11.860 1.00 48.66 93 GLY A N 1
ATOM 698 C CA . GLY A 1 93 ? -20.024 -3.607 12.248 1.00 48.66 93 GLY A CA 1
ATOM 699 C C . GLY A 1 93 ? -21.462 -3.077 12.254 1.00 48.66 93 GLY A C 1
ATOM 700 O O . GLY A 1 93 ? -21.740 -2.040 11.657 1.00 48.66 93 GLY A O 1
ATOM 701 N N . ALA A 1 94 ? -22.379 -3.799 12.898 1.00 55.88 94 ALA A N 1
ATOM 702 C CA . ALA A 1 94 ? -23.699 -3.312 13.245 1.00 55.88 94 ALA A CA 1
ATOM 703 C C . ALA A 1 94 ? -23.578 -2.579 14.583 1.00 55.88 94 ALA A C 1
ATOM 705 O O . ALA A 1 94 ? -23.350 -3.182 15.630 1.00 55.88 94 ALA A O 1
ATOM 706 N N . GLY A 1 95 ? -23.695 -1.255 14.533 1.00 54.22 95 GLY A N 1
ATOM 707 C CA . GLY A 1 95 ? -23.909 -0.470 15.735 1.00 54.22 95 GLY A CA 1
ATOM 708 C C . GLY A 1 95 ? -25.202 -0.890 16.428 1.00 54.22 95 GLY A C 1
ATOM 709 O O . GLY A 1 95 ? -26.190 -1.186 15.762 1.00 54.22 95 GLY A O 1
ATOM 710 N N . SER A 1 96 ? -25.202 -0.875 17.755 1.00 52.88 96 SER A N 1
ATOM 711 C CA . SER A 1 96 ? -26.274 -0.290 18.565 1.00 52.88 96 SER A CA 1
ATOM 712 C C . SER A 1 96 ? -25.926 -0.443 20.037 1.00 52.88 96 SER A C 1
ATOM 714 O O . SER A 1 96 ? -25.705 -1.534 20.549 1.00 52.88 96 SER A O 1
ATOM 716 N N . SER A 1 97 ? -25.880 0.702 20.701 1.00 66.06 97 SER A N 1
ATOM 717 C CA . SER A 1 97 ? -26.080 0.858 22.132 1.00 66.06 97 SER A CA 1
ATOM 718 C C . SER A 1 97 ? -27.428 0.265 22.559 1.00 66.06 97 SER A C 1
ATOM 720 O O . SER A 1 97 ? -28.460 0.631 22.000 1.00 66.06 97 SER A O 1
ATOM 722 N N . GLY A 1 98 ? -27.404 -0.578 23.584 1.00 50.44 98 GLY A N 1
ATOM 723 C CA . GLY A 1 98 ? -28.555 -1.066 24.348 1.00 50.44 98 GLY A CA 1
ATOM 724 C C . GLY A 1 98 ? -28.034 -2.191 25.242 1.00 50.44 98 GLY A C 1
ATOM 725 O O . GLY A 1 98 ? -27.636 -3.221 24.724 1.00 50.44 98 GLY A O 1
ATOM 726 N N . GLY A 1 99 ? -27.801 -2.020 26.542 1.00 52.12 99 GLY A N 1
ATOM 727 C CA . GLY A 1 99 ? -28.654 -1.344 27.513 1.00 52.12 99 GLY A CA 1
ATOM 728 C C . GLY A 1 99 ? -29.7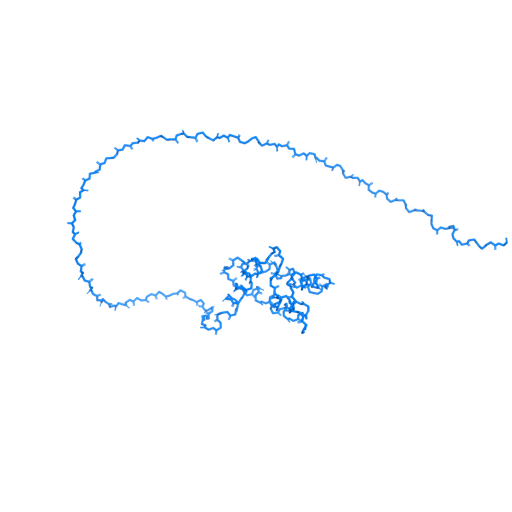16 -2.337 27.982 1.00 52.12 99 GLY A C 1
ATOM 729 O O . GLY A 1 99 ? -30.511 -2.754 27.146 1.00 52.12 99 GLY A O 1
ATOM 730 N N . SER A 1 100 ? -29.691 -2.646 29.288 1.00 54.09 100 SER A N 1
ATOM 731 C CA . SER A 1 100 ? -30.574 -3.544 30.065 1.00 54.09 100 SER A CA 1
ATOM 732 C C . SER A 1 100 ? -30.212 -5.035 30.067 1.00 54.09 100 SER A C 1
ATOM 734 O O . SER A 1 100 ? -29.845 -5.577 29.033 1.00 54.09 100 SER A O 1
ATOM 736 N N . ASP A 1 101 ? -30.379 -5.818 31.134 1.00 53.94 101 ASP A N 1
ATOM 737 C CA . ASP A 1 101 ? -30.361 -5.719 32.610 1.00 53.94 101 ASP A CA 1
ATOM 738 C C . ASP A 1 101 ? -30.811 -7.110 33.131 1.00 53.94 101 ASP A C 1
ATOM 740 O O . ASP A 1 101 ? -31.478 -7.856 32.420 1.00 53.94 101 ASP A O 1
ATOM 744 N N . GLY A 1 102 ? -30.424 -7.474 34.362 1.00 51.81 102 GLY A N 1
ATOM 745 C CA . GLY A 1 102 ? -30.865 -8.693 35.067 1.00 51.81 102 GLY A CA 1
ATOM 746 C C . GLY A 1 102 ? -30.076 -9.956 34.685 1.00 51.81 102 GLY A C 1
ATOM 747 O O . GLY A 1 102 ? -30.045 -10.364 33.536 1.00 51.81 102 GLY A O 1
ATOM 748 N N . GLY A 1 103 ? -29.375 -10.654 35.573 1.00 55.25 103 GLY A N 1
ATOM 749 C CA . GLY A 1 103 ? -29.562 -10.811 37.007 1.00 55.25 103 GLY A CA 1
ATOM 750 C C . GLY A 1 103 ? -29.631 -12.309 37.294 1.00 55.25 103 GLY A C 1
ATOM 751 O O . GLY A 1 103 ? -30.631 -12.930 36.958 1.00 55.25 103 GLY A O 1
ATOM 752 N N . LEU A 1 104 ? -28.579 -12.877 37.884 1.00 55.72 104 LEU A N 1
ATOM 753 C CA . LEU A 1 104 ? -28.675 -13.962 38.861 1.00 55.72 104 LEU A CA 1
ATOM 754 C C . LEU A 1 104 ? -27.323 -14.101 39.566 1.00 55.72 104 LEU A C 1
ATOM 756 O O . LEU A 1 104 ? -26.290 -14.293 38.929 1.00 55.72 104 LEU A O 1
ATOM 760 N N . GLU A 1 105 ? -27.377 -13.929 40.879 1.00 57.84 105 GLU A N 1
ATOM 761 C CA . GLU A 1 105 ? -26.302 -14.152 41.833 1.00 57.84 105 GLU A CA 1
ATOM 762 C C . GLU A 1 105 ? -25.847 -15.614 41.848 1.00 57.84 105 GLU A C 1
ATOM 764 O O . GLU A 1 105 ? -26.682 -16.506 41.734 1.00 57.84 105 GLU A O 1
ATOM 769 N N . GLU A 1 106 ? -24.570 -15.857 42.145 1.00 58.00 106 GLU A N 1
ATOM 770 C CA . GLU A 1 106 ? -24.266 -16.768 43.249 1.00 58.00 106 GLU A CA 1
ATOM 771 C C . GLU A 1 106 ? -22.939 -16.387 43.913 1.00 58.00 106 GLU A C 1
ATOM 773 O O . GLU A 1 106 ? -21.921 -16.114 43.276 1.00 58.00 106 GLU A O 1
ATOM 778 N N . TYR A 1 107 ? -23.056 -16.297 45.226 1.00 55.94 107 TYR A N 1
ATOM 779 C CA . TYR A 1 107 ? -22.127 -15.863 46.247 1.00 55.94 107 TYR A CA 1
ATOM 780 C C . TYR A 1 107 ? -21.090 -16.969 46.493 1.00 55.94 107 TYR A C 1
ATOM 782 O O . TYR A 1 107 ? -21.474 -18.090 46.816 1.00 55.94 107 TYR A O 1
ATOM 790 N N . TYR A 1 108 ? -19.795 -16.665 46.387 1.00 57.38 108 TYR A N 1
ATOM 791 C CA . TYR A 1 108 ? -18.754 -17.481 47.016 1.00 57.38 108 TYR A CA 1
ATOM 792 C C . TYR A 1 108 ? -17.896 -16.581 47.896 1.00 57.38 108 TYR A C 1
ATOM 794 O O . TYR A 1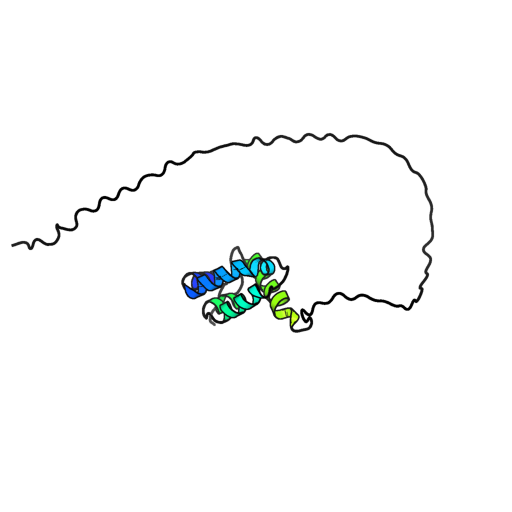 108 ? -17.105 -15.767 47.424 1.00 57.38 108 TYR A O 1
ATOM 802 N N . ASP A 1 109 ? -18.181 -16.728 49.180 1.00 55.91 109 ASP A N 1
ATOM 803 C CA . ASP A 1 109 ? -17.511 -16.184 50.345 1.00 55.91 109 ASP A CA 1
ATOM 804 C C . ASP A 1 109 ? -16.388 -17.158 50.715 1.00 55.91 109 ASP A C 1
ATOM 806 O O . ASP A 1 109 ? -16.679 -18.326 50.961 1.00 55.91 109 ASP A O 1
ATOM 810 N N . GLU A 1 110 ? -15.132 -16.713 50.700 1.00 57.91 110 GLU A N 1
ATOM 811 C CA . GLU A 1 110 ? -14.038 -17.369 51.428 1.00 57.91 110 GLU A CA 1
ATOM 812 C C . GLU A 1 110 ? -13.110 -16.277 51.976 1.00 57.91 110 GLU A C 1
ATOM 814 O O . GLU A 1 110 ? -12.166 -15.816 51.329 1.00 57.91 110 GLU A O 1
ATOM 819 N N . ASP A 1 111 ? -13.497 -15.816 53.165 1.00 52.75 111 ASP A N 1
ATOM 820 C CA . ASP A 1 111 ? -12.681 -15.299 54.261 1.00 52.75 111 ASP A CA 1
ATOM 821 C C . ASP A 1 111 ? -11.159 -15.299 54.015 1.00 52.75 111 ASP A C 1
ATOM 823 O O . ASP A 1 111 ? -10.489 -16.329 54.112 1.00 52.75 111 ASP A O 1
ATOM 827 N N . TYR A 1 112 ? -10.585 -14.111 53.808 1.00 56.50 112 TYR A N 1
ATOM 828 C CA . TYR A 1 112 ? -9.174 -13.875 54.107 1.00 56.50 112 TYR A CA 1
ATOM 829 C C . TYR A 1 112 ? -9.051 -12.832 55.211 1.00 56.50 112 TYR A C 1
ATOM 831 O O . TYR A 1 112 ? -9.574 -11.722 55.130 1.00 56.50 112 TYR A O 1
ATOM 839 N N . GLU A 1 113 ? -8.370 -13.279 56.256 1.00 56.75 113 GLU A N 1
ATOM 840 C CA . GLU A 1 113 ? -8.280 -12.728 57.596 1.00 56.75 113 GLU A CA 1
ATOM 841 C C . GLU A 1 113 ? -7.799 -11.268 57.631 1.00 56.75 113 GLU A C 1
ATOM 843 O O . GLU A 1 113 ? -6.840 -10.863 56.969 1.00 56.75 113 GLU A O 1
ATOM 848 N N . GLU A 1 114 ? -8.498 -10.486 58.449 1.00 53.81 114 GLU A N 1
ATOM 849 C CA . GLU A 1 114 ? -8.221 -9.098 58.794 1.00 53.81 114 GLU A CA 1
ATOM 850 C C . GLU A 1 114 ? -7.029 -9.009 59.758 1.00 53.81 114 GLU A C 1
ATOM 852 O O . GLU A 1 114 ? -7.071 -9.567 60.851 1.00 53.81 114 GLU A O 1
ATOM 857 N N . GLU A 1 115 ? -5.994 -8.245 59.400 1.00 54.31 115 GLU A N 1
ATOM 858 C CA . GLU A 1 115 ? -4.984 -7.772 60.355 1.00 54.31 115 GLU A CA 1
ATOM 859 C C . GLU A 1 115 ? -4.885 -6.235 60.290 1.00 54.31 115 GLU A C 1
ATOM 861 O O . GLU A 1 115 ? -4.679 -5.666 59.209 1.00 54.31 115 GLU A O 1
ATOM 866 N N . PRO A 1 116 ? -5.044 -5.527 61.425 1.00 53.81 116 PRO A N 1
ATOM 867 C CA . PRO A 1 116 ? -5.171 -4.080 61.453 1.00 53.81 116 PRO A CA 1
ATOM 868 C C . PRO A 1 116 ? -3.825 -3.395 61.710 1.00 53.81 116 PRO A C 1
ATOM 870 O O . PRO A 1 116 ? -3.082 -3.749 62.625 1.00 53.81 116 PRO A O 1
ATOM 873 N N . SER A 1 117 ? -3.570 -2.273 61.033 1.00 47.47 117 SER A N 1
ATOM 874 C CA . SER A 1 117 ? -2.874 -1.182 61.719 1.00 47.47 117 SER A CA 1
ATOM 875 C C . SER A 1 117 ? -3.129 0.188 61.107 1.00 47.47 117 SER A C 1
ATOM 877 O O . SER A 1 117 ? -2.722 0.519 59.997 1.00 47.47 117 SER A O 1
ATOM 879 N N . GLN A 1 118 ? -3.804 0.998 61.912 1.00 54.94 118 GLN A N 1
ATOM 880 C CA . GLN A 1 118 ? -3.916 2.441 61.803 1.00 54.94 118 GLN A CA 1
ATOM 881 C C . GLN A 1 118 ? -2.527 3.082 61.915 1.00 54.94 118 GLN A C 1
ATOM 883 O O . GLN A 1 118 ? -1.799 2.733 62.840 1.00 54.94 118 GLN A O 1
ATOM 888 N N . LYS A 1 119 ? -2.227 4.112 61.112 1.00 48.12 119 LYS A N 1
ATOM 889 C CA . LYS A 1 119 ? -1.841 5.441 61.634 1.00 48.12 119 LYS A CA 1
ATOM 890 C C . LYS A 1 119 ? -1.690 6.451 60.498 1.00 48.12 119 LYS A C 1
ATOM 892 O O . LYS A 1 119 ? -0.813 6.314 59.654 1.00 48.12 119 LYS A O 1
ATOM 897 N N . GLY A 1 120 ? -2.523 7.487 60.515 1.00 48.28 120 GLY A N 1
ATOM 898 C CA . GLY A 1 120 ? -2.285 8.685 59.720 1.00 48.28 120 GLY A CA 1
ATOM 899 C C . GLY A 1 120 ? -1.091 9.484 60.242 1.00 48.28 120 GLY A C 1
ATOM 900 O O . GLY A 1 120 ? -0.790 9.442 61.440 1.00 48.28 120 GLY A O 1
ATOM 901 N N . ARG A 1 121 ? -0.450 10.217 59.332 1.00 47.81 121 ARG A N 1
ATOM 902 C CA . ARG A 1 121 ? 0.030 11.586 59.543 1.00 47.81 121 ARG A CA 1
ATOM 903 C C . ARG A 1 121 ? 0.564 12.161 58.231 1.00 47.81 121 ARG A C 1
ATOM 905 O O . ARG A 1 121 ? 1.524 11.650 57.668 1.00 47.81 121 ARG A O 1
ATOM 912 N N . ASP A 1 122 ? -0.165 13.146 57.721 1.00 52.56 122 ASP A N 1
ATOM 913 C CA . ASP A 1 122 ? 0.339 14.472 57.358 1.00 52.56 122 ASP A CA 1
ATOM 914 C C . ASP A 1 122 ? 1.837 14.679 57.621 1.00 52.56 122 ASP A C 1
ATOM 916 O O . ASP A 1 122 ? 2.262 14.562 58.761 1.00 52.56 122 ASP A O 1
ATOM 920 N N . ASP A 1 123 ? 2.592 15.016 56.571 1.00 50.41 123 ASP A N 1
ATOM 921 C CA . ASP A 1 123 ? 3.484 16.179 56.551 1.00 50.41 123 ASP A CA 1
ATOM 922 C C . ASP A 1 123 ? 3.895 16.507 55.104 1.00 50.41 123 ASP A C 1
ATOM 924 O O . ASP A 1 123 ? 4.090 15.637 54.252 1.00 50.41 123 ASP A O 1
ATOM 928 N N . ALA A 1 124 ? 3.923 17.808 54.831 1.00 53.06 124 ALA A N 1
ATOM 929 C CA . ALA A 1 124 ? 4.406 18.429 53.610 1.00 53.06 124 ALA A CA 1
ATOM 930 C C . ALA A 1 124 ? 5.918 18.208 53.435 1.00 53.06 124 ALA A C 1
ATOM 932 O O . ALA A 1 124 ? 6.603 17.941 54.411 1.00 53.06 124 ALA A O 1
ATOM 933 N N . GLU A 1 125 ? 6.436 18.384 52.216 1.00 55.25 125 GLU A N 1
ATOM 934 C CA . GLU A 1 125 ? 7.517 19.343 51.916 1.00 55.25 125 GLU A CA 1
ATOM 935 C C . GLU A 1 125 ? 8.072 19.141 50.493 1.00 55.25 125 GLU A C 1
ATOM 937 O O . GLU A 1 125 ? 8.577 18.090 50.107 1.00 55.25 125 GLU A O 1
ATOM 942 N N . ASP A 1 126 ? 7.874 20.201 49.709 1.00 49.59 126 ASP A N 1
ATOM 943 C CA . ASP A 1 126 ? 8.824 20.849 48.806 1.00 49.59 126 ASP A CA 1
ATOM 944 C C . ASP A 1 126 ? 9.893 19.984 48.110 1.00 49.59 126 ASP A C 1
ATOM 946 O O . ASP A 1 126 ? 10.853 19.511 48.712 1.00 49.59 126 ASP A O 1
ATOM 950 N N . ASN A 1 127 ? 9.783 19.878 46.786 1.00 46.69 127 ASN A N 1
ATOM 951 C CA . ASN A 1 127 ? 10.944 19.679 45.924 1.00 46.69 127 ASN A CA 1
ATOM 952 C C . ASN A 1 127 ? 10.816 20.576 44.690 1.00 46.69 127 ASN A C 1
ATOM 954 O O . ASN A 1 127 ? 10.475 20.147 43.586 1.00 46.69 127 ASN A O 1
ATOM 958 N N . ALA A 1 128 ? 11.122 21.854 44.902 1.00 50.47 128 ALA A N 1
ATOM 959 C CA . ALA A 1 128 ? 11.722 22.704 43.890 1.00 50.47 128 ALA A CA 1
ATOM 960 C C . ALA A 1 128 ? 13.024 22.059 43.369 1.00 50.47 128 ALA A C 1
ATOM 962 O O . ALA A 1 128 ? 14.034 21.988 44.067 1.00 50.47 128 ALA A O 1
ATOM 963 N N . GLY A 1 129 ? 12.994 21.593 42.120 1.00 42.44 129 GLY A N 1
ATOM 964 C CA . GLY A 1 129 ? 14.137 21.013 41.419 1.00 42.44 129 GLY A CA 1
ATOM 965 C C . GLY A 1 129 ? 14.276 21.604 40.022 1.00 42.44 129 GLY A C 1
ATOM 966 O O . GLY A 1 129 ? 13.830 21.008 39.052 1.00 42.44 129 GLY A O 1
ATOM 967 N N . SER A 1 130 ? 14.860 22.802 39.973 1.00 49.31 130 SER A N 1
ATOM 968 C CA . SER A 1 130 ? 15.551 23.472 38.864 1.00 49.31 130 SER A CA 1
ATOM 969 C C . SER A 1 130 ? 15.466 22.835 37.470 1.00 49.31 130 SER A C 1
ATOM 971 O O . SER A 1 130 ? 16.177 21.879 37.168 1.00 49.31 130 SER A O 1
ATOM 973 N N . GLU A 1 131 ? 14.708 23.473 36.576 1.00 56.66 131 GLU A N 1
ATOM 974 C CA . GLU A 1 131 ? 14.867 23.328 35.127 1.00 56.66 131 GLU A CA 1
ATOM 975 C C . GLU A 1 131 ? 16.209 23.948 34.683 1.00 56.66 131 GLU A C 1
ATOM 977 O O . GLU A 1 131 ? 16.426 25.149 34.881 1.00 56.66 131 GLU A O 1
ATOM 982 N N . PRO A 1 132 ? 17.128 23.198 34.049 1.00 51.41 132 PRO A N 1
ATOM 983 C CA . PRO A 1 132 ? 18.229 23.796 33.313 1.00 51.41 132 PRO A CA 1
ATOM 984 C C . PRO A 1 132 ? 17.692 24.257 31.958 1.00 51.41 132 PRO A C 1
ATOM 986 O O . PRO A 1 132 ? 17.323 23.450 31.104 1.00 51.41 132 PRO A O 1
ATOM 989 N N . GLY A 1 133 ? 17.637 25.576 31.780 1.00 47.72 133 GLY A N 1
ATOM 990 C CA . GLY A 1 133 ? 17.254 26.210 30.529 1.00 47.72 133 GLY A CA 1
ATOM 991 C C . GLY A 1 133 ? 18.092 25.711 29.354 1.00 47.72 133 GLY A C 1
ATOM 992 O O . GLY A 1 133 ? 19.323 25.762 29.374 1.00 47.72 133 GLY A O 1
ATOM 993 N N . PHE A 1 134 ? 17.409 25.276 28.300 1.00 51.50 134 PHE A N 1
ATOM 994 C CA . PHE A 1 134 ? 18.017 25.112 26.989 1.00 51.50 134 PHE A CA 1
ATOM 995 C C . PHE A 1 134 ? 17.943 26.453 26.247 1.00 51.50 134 PHE A C 1
ATOM 997 O O . PHE A 1 134 ? 16.846 26.998 26.093 1.00 51.50 134 PHE A O 1
ATOM 1004 N N . PRO A 1 135 ? 19.072 27.014 25.778 1.00 52.38 135 PRO A N 1
ATOM 1005 C CA . PRO A 1 135 ? 19.041 28.206 24.948 1.00 52.38 135 PRO A CA 1
ATOM 1006 C C . PRO A 1 135 ? 18.397 27.863 23.602 1.00 52.38 135 PRO A C 1
ATOM 1008 O O . PRO A 1 135 ? 18.916 27.057 22.828 1.00 52.38 135 PRO A O 1
ATOM 1011 N N . VAL A 1 136 ? 17.262 28.502 23.322 1.00 53.25 136 VAL A N 1
ATOM 1012 C CA . VAL A 1 136 ? 16.682 28.582 21.979 1.00 53.25 136 VAL A CA 1
ATOM 1013 C C . VAL A 1 136 ? 17.660 29.334 21.078 1.00 53.25 136 VAL A C 1
ATOM 1015 O O . VAL A 1 136 ? 17.742 30.560 21.092 1.00 53.25 136 VAL A O 1
ATOM 1018 N N . GLN A 1 137 ? 18.445 28.575 20.320 1.00 52.75 137 GLN A N 1
ATOM 1019 C CA . GLN A 1 137 ? 19.229 29.088 19.207 1.00 52.75 137 GLN A CA 1
ATOM 1020 C C . GLN A 1 137 ? 18.258 29.428 18.072 1.00 52.75 137 GLN A C 1
ATOM 1022 O O . GLN A 1 137 ? 17.607 28.559 17.495 1.00 52.75 137 GLN A O 1
ATOM 1027 N N . ALA A 1 138 ? 18.091 30.730 17.846 1.00 55.44 138 ALA A N 1
ATOM 1028 C CA . ALA A 1 138 ? 17.398 31.284 16.700 1.00 55.44 138 ALA A CA 1
ATOM 1029 C C . ALA A 1 138 ? 18.438 31.603 15.622 1.00 55.44 138 ALA A C 1
ATOM 1031 O O . ALA A 1 138 ? 19.036 32.677 15.591 1.00 55.44 138 ALA A O 1
ATOM 1032 N N . ASP A 1 139 ? 18.623 30.652 14.725 1.00 43.84 139 ASP A N 1
ATOM 1033 C CA . ASP A 1 139 ? 19.341 30.780 13.469 1.00 43.84 139 ASP A CA 1
ATOM 1034 C C . ASP A 1 139 ? 18.530 29.961 12.446 1.00 43.84 139 ASP A C 1
ATOM 1036 O O . ASP A 1 139 ? 18.015 28.897 12.748 1.00 43.84 139 ASP A O 1
ATOM 1040 N N . SER A 1 140 ? 18.267 30.394 11.221 1.00 49.69 140 SER A N 1
ATOM 1041 C CA . SER A 1 140 ? 19.059 31.260 10.369 1.00 49.69 140 SER A CA 1
ATOM 1042 C C . SER A 1 140 ? 18.246 31.681 9.133 1.00 49.69 140 SER A C 1
ATOM 1044 O O . SER A 1 140 ? 17.402 30.952 8.621 1.00 49.69 140 SER A O 1
ATOM 1046 N N . ALA A 1 141 ? 18.588 32.875 8.646 1.00 55.09 141 ALA A N 1
ATOM 1047 C CA . ALA A 1 141 ? 18.733 33.237 7.237 1.00 55.09 141 ALA A CA 1
ATOM 1048 C C . ALA A 1 141 ? 17.552 33.000 6.272 1.00 55.09 141 ALA A C 1
ATOM 1050 O O . ALA A 1 141 ? 17.400 31.953 5.641 1.00 55.09 141 ALA A O 1
ATOM 1051 N N . GLY A 1 142 ? 16.833 34.093 6.000 1.00 47.47 142 GLY A N 1
ATOM 1052 C CA . GLY A 1 142 ? 16.117 34.269 4.742 1.00 47.47 142 GLY A CA 1
ATOM 1053 C C . GLY A 1 142 ? 17.066 34.114 3.549 1.00 47.47 142 GLY A C 1
ATOM 1054 O O . GLY A 1 142 ? 18.081 34.802 3.439 1.00 47.47 142 GLY A O 1
ATOM 1055 N N . ARG A 1 143 ? 16.728 33.194 2.646 1.00 60.34 143 ARG A N 1
ATOM 1056 C CA . ARG A 1 143 ? 17.396 33.024 1.352 1.00 60.34 143 ARG A CA 1
ATOM 1057 C C . ARG A 1 143 ? 16.711 33.945 0.336 1.00 60.34 143 ARG A C 1
ATOM 1059 O O . ARG A 1 143 ? 15.516 33.758 0.104 1.00 60.34 143 ARG A O 1
ATOM 1066 N N . PRO A 1 144 ? 17.404 34.906 -0.298 1.00 53.06 144 PRO A N 1
ATOM 1067 C CA . PRO A 1 144 ? 16.832 35.609 -1.435 1.00 53.06 144 PRO A CA 1
ATOM 1068 C C . PRO A 1 144 ? 16.725 34.653 -2.628 1.00 53.06 144 PRO A C 1
ATOM 1070 O O . PRO A 1 144 ? 17.670 33.940 -2.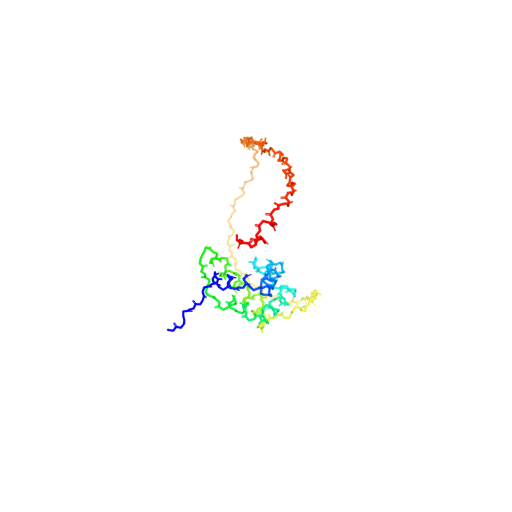971 1.00 53.06 144 PRO A O 1
ATOM 1073 N N . ALA A 1 145 ? 15.544 34.639 -3.243 1.00 55.78 145 ALA A N 1
ATOM 1074 C CA . ALA A 1 145 ? 15.262 33.926 -4.476 1.00 55.78 145 ALA A CA 1
ATOM 1075 C C . ALA A 1 145 ? 16.218 34.402 -5.580 1.00 55.78 145 ALA A C 1
ATOM 1077 O O . ALA A 1 145 ? 16.166 35.554 -6.010 1.00 55.78 145 ALA A O 1
ATOM 1078 N N . ALA A 1 146 ? 17.100 33.515 -6.038 1.00 56.81 146 ALA A N 1
ATOM 1079 C CA . ALA A 1 146 ? 17.882 33.752 -7.239 1.00 56.81 146 ALA A CA 1
ATOM 1080 C C . ALA A 1 146 ? 16.925 33.730 -8.438 1.00 56.81 146 ALA A C 1
ATOM 1082 O O . ALA A 1 146 ? 16.352 32.695 -8.780 1.00 56.81 146 ALA A O 1
ATOM 1083 N N . ALA A 1 147 ? 16.723 34.897 -9.042 1.00 58.44 147 ALA A N 1
ATOM 1084 C CA . ALA A 1 147 ? 15.948 35.056 -10.256 1.00 58.44 147 ALA A CA 1
ATOM 1085 C C . ALA A 1 147 ? 16.672 34.352 -11.416 1.00 58.44 147 ALA A C 1
ATOM 1087 O O . ALA A 1 147 ? 17.705 34.817 -11.896 1.00 58.44 147 ALA A O 1
ATOM 1088 N N . ALA A 1 148 ? 16.133 33.216 -11.853 1.00 54.66 148 ALA A N 1
ATOM 1089 C CA . ALA A 1 148 ? 16.572 32.519 -13.053 1.00 54.66 148 ALA A CA 1
ATOM 1090 C C . ALA A 1 148 ? 16.018 33.250 -14.285 1.00 54.66 148 ALA A C 1
ATOM 1092 O O . ALA A 1 148 ? 14.929 32.947 -14.770 1.00 54.66 148 ALA A O 1
ATOM 1093 N N . TRP A 1 149 ? 16.755 34.248 -14.771 1.00 60.19 149 TRP A N 1
ATOM 1094 C CA . TRP A 1 149 ? 16.470 34.864 -16.063 1.00 60.19 149 TRP A CA 1
ATOM 1095 C C . TRP A 1 149 ? 17.052 33.986 -17.167 1.00 60.19 149 TRP A C 1
ATOM 1097 O O . TRP A 1 149 ? 18.258 33.761 -17.250 1.00 60.19 149 TRP A O 1
ATOM 1107 N N . ALA A 1 150 ? 16.153 33.464 -17.994 1.00 55.94 150 ALA A N 1
ATOM 1108 C CA . ALA A 1 150 ? 16.463 32.748 -19.215 1.00 55.94 150 ALA A CA 1
ATOM 1109 C C . ALA A 1 150 ? 17.248 33.637 -20.192 1.00 55.94 150 ALA A C 1
ATOM 1111 O O . ALA A 1 150 ? 16.855 34.774 -20.439 1.00 55.94 150 ALA A O 1
ATOM 1112 N N . LEU A 1 151 ? 18.280 33.079 -20.828 1.00 61.88 151 LEU A N 1
ATOM 1113 C CA . LEU A 1 151 ? 18.755 33.545 -22.130 1.00 61.88 151 LEU A CA 1
ATOM 1114 C C . LEU A 1 151 ? 18.874 32.345 -23.072 1.00 61.88 151 LEU A C 1
ATOM 1116 O O . LEU A 1 151 ? 19.861 31.616 -23.099 1.00 61.88 151 LEU A O 1
ATOM 1120 N N . LEU A 1 152 ? 17.796 32.153 -23.830 1.00 62.16 152 LEU A N 1
ATOM 1121 C CA . LEU A 1 152 ? 17.772 31.432 -25.094 1.00 62.16 152 LEU A CA 1
ATOM 1122 C C . LEU A 1 152 ? 18.571 32.241 -26.121 1.00 62.16 152 LEU A C 1
ATOM 1124 O O . LEU A 1 152 ? 18.143 33.336 -26.471 1.00 62.16 152 LEU A O 1
ATOM 1128 N N . ALA A 1 153 ? 19.677 31.710 -26.644 1.00 55.59 153 ALA A N 1
ATOM 1129 C CA . ALA A 1 153 ? 20.171 32.072 -27.974 1.00 55.59 153 ALA A CA 1
ATOM 1130 C C . ALA A 1 153 ? 21.279 31.118 -28.438 1.00 55.59 153 ALA A C 1
ATOM 1132 O O . ALA A 1 153 ? 22.225 30.857 -27.700 1.00 55.59 153 ALA A O 1
ATOM 1133 N N . SER A 1 154 ? 21.210 30.743 -29.720 1.00 56.72 154 SER A N 1
ATOM 1134 C CA . SER A 1 154 ? 22.299 30.204 -30.560 1.00 56.72 154 SER A CA 1
ATOM 1135 C C . SER A 1 154 ? 22.312 28.691 -30.826 1.00 56.72 154 SER A C 1
ATOM 1137 O O . SER A 1 154 ? 23.304 28.015 -30.582 1.00 56.72 154 SER A O 1
ATOM 1139 N N . ILE A 1 155 ? 21.258 2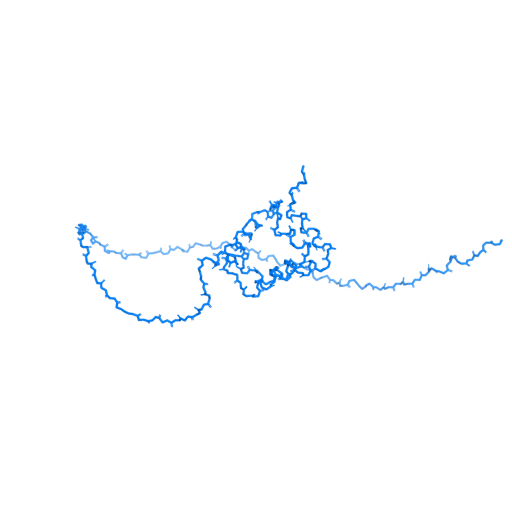8.177 -31.475 1.00 60.41 155 ILE A N 1
ATOM 1140 C CA . ILE A 1 155 ? 21.361 26.991 -32.355 1.00 60.41 155 ILE A CA 1
ATOM 1141 C C . ILE A 1 155 ? 20.959 27.393 -33.786 1.00 60.41 155 ILE A C 1
ATOM 1143 O O . ILE A 1 155 ? 20.028 26.857 -34.374 1.00 60.41 155 ILE A O 1
ATOM 1147 N N . LEU A 1 156 ? 21.641 28.398 -34.344 1.00 58.47 156 LEU A N 1
ATOM 1148 C CA . LEU A 1 156 ? 21.482 28.816 -35.750 1.00 58.47 156 LEU A CA 1
ATOM 1149 C C . LEU A 1 156 ? 22.792 28.739 -36.558 1.00 58.47 156 LEU A C 1
ATOM 1151 O O . LEU A 1 156 ? 22.842 29.188 -37.694 1.00 58.47 156 LEU A O 1
ATOM 1155 N N . LEU A 1 157 ? 23.844 28.112 -36.016 1.00 59.38 157 LEU A N 1
ATOM 1156 C CA . LEU A 1 157 ? 25.150 27.968 -36.684 1.00 59.38 157 LEU A CA 1
ATOM 1157 C C . LEU A 1 157 ? 25.420 26.578 -37.295 1.00 59.38 157 LEU A C 1
ATOM 1159 O O . LEU A 1 157 ? 26.518 26.340 -37.784 1.00 59.38 157 LEU A O 1
ATOM 1163 N N . ALA A 1 158 ? 24.441 25.667 -37.324 1.00 59.06 158 ALA A N 1
ATOM 1164 C CA . ALA A 1 158 ? 24.629 24.308 -37.855 1.00 59.06 158 ALA A CA 1
ATOM 1165 C C . ALA A 1 158 ? 24.141 24.093 -39.308 1.00 59.06 158 ALA A C 1
ATOM 1167 O O . ALA A 1 158 ? 24.164 22.964 -39.786 1.00 59.06 158 ALA A O 1
ATOM 1168 N N . LEU A 1 159 ? 23.700 25.139 -40.022 1.00 61.66 159 LEU A N 1
ATOM 1169 C CA . LEU A 1 159 ? 23.067 25.012 -41.351 1.00 61.66 159 LEU A CA 1
ATOM 1170 C C . LEU A 1 159 ? 23.832 25.671 -42.513 1.00 61.66 159 LEU A C 1
ATOM 1172 O O . LEU A 1 159 ? 23.252 25.902 -43.569 1.00 61.66 159 LEU A O 1
ATOM 1176 N N . LEU A 1 160 ? 25.132 25.939 -42.372 1.00 65.00 160 LEU A N 1
ATOM 1177 C CA . LEU A 1 160 ? 25.953 26.349 -43.517 1.00 65.00 160 LEU A CA 1
ATOM 1178 C C . LEU A 1 160 ? 26.656 25.124 -44.131 1.00 65.00 160 LEU A C 1
ATOM 1180 O O . LEU A 1 160 ? 27.553 24.566 -43.492 1.00 65.00 160 LEU A O 1
ATOM 1184 N N . PRO A 1 161 ? 26.280 24.687 -45.351 1.00 64.56 161 PRO A N 1
ATOM 1185 C CA . PRO A 1 161 ? 27.044 23.691 -46.089 1.00 64.56 161 PRO A CA 1
ATOM 1186 C C . PRO A 1 161 ? 28.387 24.301 -46.508 1.00 64.56 161 PRO A C 1
ATOM 1188 O O . PRO A 1 161 ? 28.440 25.397 -47.065 1.00 64.56 161 PRO A O 1
ATOM 1191 N N . ARG A 1 162 ? 29.479 23.591 -46.212 1.00 62.06 162 ARG A N 1
ATOM 1192 C CA . ARG A 1 162 ? 30.811 23.929 -46.722 1.00 62.06 162 ARG A CA 1
ATOM 1193 C C . ARG A 1 162 ? 30.820 23.681 -48.229 1.00 62.06 162 ARG A C 1
ATOM 1195 O O . ARG A 1 162 ? 30.590 22.545 -48.640 1.00 62.06 162 ARG A O 1
ATOM 1202 N N . LEU A 1 163 ? 31.049 24.737 -49.006 1.00 57.53 163 LEU A N 1
ATOM 1203 C CA . LEU A 1 163 ? 31.407 24.661 -50.420 1.00 57.53 163 LEU A CA 1
ATOM 1204 C C . LEU A 1 163 ? 32.927 24.778 -50.549 1.00 57.53 163 LEU A C 1
ATOM 1206 O O . LEU A 1 163 ? 33.491 25.641 -49.836 1.00 57.53 163 LEU A O 1
#